Protein AF-A0A9D3RUA0-F1 (afdb_monomer)

Nearest PDB structures (foldseek):
  3hs0-assembly2_A  TM=8.779E-01  e=8.041E-03  Naja kaouthia
  3frp-assembly1_A  TM=8.900E-01  e=1.033E-02  Naja kaouthia
  2qki-assembly1_A  TM=8.412E-01  e=8.561E-03  Homo sapiens
  3hrz-assembly1_A  TM=8.466E-01  e=1.603E-02  Naja kaouthia
  2qki-assembly2_D  TM=8.085E-01  e=1.033E-02  Homo sapiens

Radius of gyration: 26.07 Å; Cα contacts (8 Å, |Δi|>4): 89; chains: 1; bounding box: 63×22×72 Å

Mean predicted aligned error: 8.36 Å

Sequence (107 aa):
MEEDGTVKRGELSFSLHQTEDLAPYAQVVVYTVLPNGEVVADSFNFPIQLCFKNKVSLQFSSSQELPGEKAFLQVQAKPGSLCSLRAIDQSVLLMRPDKELNAQKVS

Structure (mmCIF, N/CA/C/O backbone):
data_AF-A0A9D3RUA0-F1
#
_entry.id   AF-A0A9D3RUA0-F1
#
loop_
_atom_site.group_PDB
_atom_site.id
_atom_site.type_symbol
_atom_site.label_atom_id
_atom_site.label_alt_id
_atom_site.label_comp_id
_atom_site.label_asym_id
_atom_site.label_entity_id
_atom_site.label_seq_id
_atom_site.pdbx_PDB_ins_code
_atom_site.Cartn_x
_atom_site.Cartn_y
_atom_site.Cartn_z
_atom_site.occupancy
_atom_site.B_iso_or_equiv
_atom_site.auth_seq_id
_atom_site.auth_comp_id
_atom_site.auth_asym_id
_atom_site.auth_atom_id
_atom_site.pdbx_PDB_model_num
ATOM 1 N N . MET A 1 1 ? 41.558 0.235 -41.591 1.00 39.06 1 MET A N 1
ATOM 2 C CA . MET A 1 1 ? 40.810 1.494 -41.735 1.00 39.06 1 MET A CA 1
ATOM 3 C C . MET A 1 1 ? 39.561 1.282 -40.905 1.00 39.06 1 MET A C 1
ATOM 5 O O . MET A 1 1 ? 38.684 0.557 -41.350 1.00 39.06 1 MET A O 1
ATOM 9 N N . GLU A 1 2 ? 39.594 1.695 -39.637 1.00 48.00 2 GLU A N 1
ATOM 10 C CA . GLU A 1 2 ? 38.420 1.634 -38.759 1.00 48.00 2 GLU A CA 1
ATOM 11 C C . GLU A 1 2 ? 37.337 2.512 -39.385 1.00 48.00 2 GLU A C 1
ATOM 13 O O . GLU A 1 2 ? 37.581 3.690 -39.651 1.00 48.00 2 GLU A O 1
ATOM 18 N N . GLU A 1 3 ? 36.175 1.932 -39.689 1.00 52.12 3 GLU A N 1
ATOM 19 C CA . GLU A 1 3 ? 34.973 2.734 -39.884 1.00 52.12 3 GLU A CA 1
ATOM 20 C C . GLU A 1 3 ? 34.711 3.442 -38.556 1.00 52.12 3 GLU A C 1
ATOM 22 O O . GLU A 1 3 ? 34.386 2.800 -37.558 1.00 52.12 3 GLU A O 1
ATOM 27 N N . ASP A 1 4 ? 34.902 4.760 -38.543 1.00 53.16 4 ASP A N 1
ATOM 28 C CA . ASP A 1 4 ? 34.468 5.633 -37.459 1.00 53.16 4 ASP A CA 1
ATOM 29 C C . ASP A 1 4 ? 32.937 5.556 -37.389 1.00 53.16 4 ASP A C 1
ATOM 31 O O . ASP A 1 4 ? 32.203 6.255 -38.095 1.00 53.16 4 ASP A O 1
ATOM 35 N N . GLY A 1 5 ? 32.455 4.570 -36.630 1.00 62.62 5 GLY A N 1
ATOM 36 C CA . GLY A 1 5 ? 31.048 4.239 -36.504 1.00 62.62 5 GLY A CA 1
ATOM 37 C C . GLY A 1 5 ? 30.308 5.431 -35.924 1.00 62.62 5 GLY A C 1
ATOM 38 O O . GLY A 1 5 ? 30.397 5.717 -34.732 1.00 62.62 5 GLY A O 1
ATOM 39 N N . THR A 1 6 ? 29.570 6.141 -36.774 1.00 73.19 6 THR A N 1
ATOM 40 C CA . THR A 1 6 ? 28.811 7.323 -36.374 1.00 73.19 6 THR A CA 1
ATOM 41 C C . THR A 1 6 ? 27.808 6.929 -35.288 1.00 73.19 6 THR A C 1
ATOM 43 O O . THR A 1 6 ? 26.801 6.275 -35.567 1.00 73.19 6 THR A O 1
ATOM 46 N N . VAL A 1 7 ? 28.086 7.298 -34.034 1.00 79.06 7 VAL A N 1
ATOM 47 C CA . VAL A 1 7 ? 27.222 6.982 -32.889 1.00 79.06 7 VAL A CA 1
ATOM 48 C C . VAL A 1 7 ? 25.835 7.572 -33.132 1.00 79.06 7 VAL A C 1
ATOM 50 O O . VAL A 1 7 ? 25.661 8.795 -33.148 1.00 79.06 7 VAL A O 1
ATOM 53 N N . LYS A 1 8 ? 24.831 6.706 -33.306 1.00 76.50 8 LYS A N 1
ATOM 54 C CA . LYS A 1 8 ? 23.436 7.132 -33.440 1.00 76.50 8 LYS A CA 1
ATOM 55 C C . LYS A 1 8 ? 22.897 7.517 -32.070 1.00 76.50 8 LYS A C 1
ATOM 57 O O . LYS A 1 8 ? 22.765 6.675 -31.188 1.00 76.50 8 LYS A O 1
ATOM 62 N N . ARG A 1 9 ? 22.594 8.802 -31.902 1.00 87.88 9 ARG A N 1
ATOM 63 C CA . ARG A 1 9 ? 21.944 9.343 -30.706 1.00 87.88 9 ARG A CA 1
ATOM 64 C C . ARG A 1 9 ? 20.469 9.579 -30.990 1.00 87.88 9 ARG A C 1
ATOM 66 O O . ARG A 1 9 ? 20.115 10.069 -32.059 1.00 87.88 9 ARG A O 1
ATOM 73 N N . GLY A 1 10 ? 19.634 9.245 -30.021 1.00 87.75 10 GLY A N 1
ATOM 74 C CA . GLY A 1 10 ? 18.198 9.475 -30.050 1.00 87.75 10 GLY A CA 1
ATOM 75 C C . GLY A 1 10 ? 17.654 9.503 -28.630 1.00 87.75 10 GLY A C 1
ATOM 76 O O . GLY A 1 10 ? 18.297 9.004 -27.708 1.00 87.75 10 GLY A O 1
ATOM 77 N N . GLU A 1 11 ? 16.482 10.099 -28.468 1.00 91.88 11 GLU A N 1
ATOM 78 C CA . GLU A 1 11 ? 15.755 10.155 -27.205 1.00 91.88 11 GLU A CA 1
ATOM 79 C C . GLU A 1 11 ? 14.403 9.468 -27.398 1.00 91.88 11 GLU A C 1
ATOM 81 O O . GLU A 1 11 ? 13.732 9.674 -28.413 1.00 91.88 11 GLU A O 1
ATOM 86 N N . LEU A 1 12 ? 14.021 8.630 -26.436 1.00 87.12 12 LEU A N 1
ATOM 87 C CA . LEU A 1 12 ? 12.728 7.962 -26.402 1.00 87.12 12 LEU A CA 1
ATOM 88 C C . LEU A 1 12 ? 12.051 8.289 -25.076 1.00 87.12 12 LEU A C 1
ATOM 90 O O . LEU A 1 12 ? 12.583 7.976 -24.013 1.00 87.12 12 LEU A O 1
ATOM 94 N N . SER A 1 13 ? 10.849 8.849 -25.163 1.00 92.25 13 SER A N 1
ATOM 95 C CA . SER A 1 13 ? 10.024 9.188 -24.006 1.00 92.25 13 SER A CA 1
ATOM 96 C C . SER A 1 13 ? 8.709 8.425 -24.069 1.00 92.25 13 SER A C 1
ATOM 98 O O . SER A 1 13 ? 8.041 8.402 -25.102 1.00 92.25 13 SER A O 1
ATOM 100 N N . PHE A 1 14 ? 8.324 7.812 -22.955 1.00 88.31 14 PHE A N 1
ATOM 101 C CA . PHE A 1 14 ? 7.045 7.128 -22.787 1.00 88.31 14 PHE A CA 1
ATOM 102 C C . PHE A 1 14 ? 6.474 7.433 -21.402 1.00 88.31 14 PHE A C 1
ATOM 104 O O . PHE A 1 14 ? 7.202 7.758 -20.465 1.00 88.31 14 PHE A O 1
ATOM 111 N N . SER A 1 15 ? 5.152 7.348 -21.272 1.00 90.50 15 SER A N 1
ATOM 112 C CA . SER A 1 15 ? 4.450 7.569 -20.008 1.00 90.50 15 SER A CA 1
ATOM 113 C C . SER A 1 15 ? 3.893 6.257 -19.477 1.00 90.50 15 SER A C 1
ATOM 115 O O . SER A 1 15 ? 3.254 5.502 -20.206 1.00 90.50 15 SER A O 1
ATOM 117 N N . LEU A 1 16 ? 4.122 6.001 -18.191 1.00 85.44 16 LEU A N 1
ATOM 118 C CA . LEU A 1 16 ? 3.492 4.900 -17.472 1.00 85.44 16 LEU A CA 1
ATOM 119 C C . LEU A 1 16 ? 2.189 5.399 -16.843 1.00 85.44 16 LEU A C 1
ATOM 121 O O . LEU A 1 16 ? 2.173 6.417 -16.151 1.00 85.44 16 LEU A O 1
ATOM 125 N N . HIS A 1 17 ? 1.099 4.672 -17.067 1.00 86.69 17 HIS A N 1
ATOM 126 C CA . HIS A 1 17 ? -0.207 4.954 -16.476 1.00 86.69 17 HIS A CA 1
ATOM 127 C C . HIS A 1 17 ? -0.606 3.830 -15.518 1.00 86.69 17 HIS A C 1
ATOM 129 O O . HIS A 1 17 ? -0.172 2.696 -15.690 1.00 86.69 17 HIS A O 1
ATOM 135 N N . GLN A 1 18 ? -1.452 4.146 -14.529 1.00 81.69 18 GLN A N 1
ATOM 136 C CA . GLN A 1 18 ? -1.973 3.176 -13.550 1.00 81.69 18 GLN A CA 1
ATOM 137 C C . GLN A 1 18 ? -0.864 2.407 -12.808 1.00 81.69 18 GLN A C 1
ATOM 139 O O . GLN A 1 18 ? -0.929 1.195 -12.628 1.00 81.69 18 GLN A O 1
ATOM 144 N N . THR A 1 19 ? 0.168 3.123 -12.359 1.00 85.25 19 THR A N 1
ATOM 145 C CA . THR A 1 19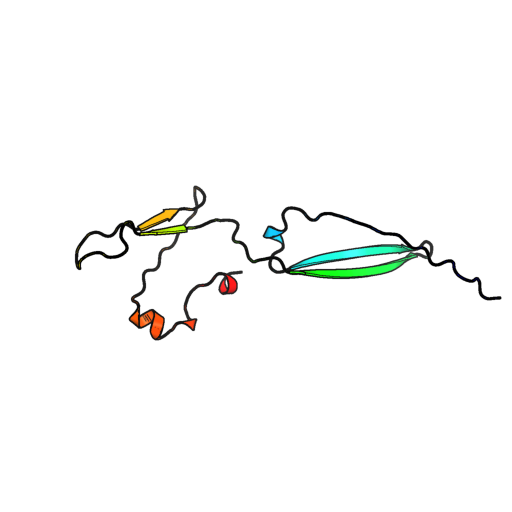 ? 1.335 2.518 -11.703 1.00 85.25 19 THR A CA 1
ATOM 146 C C . THR A 1 19 ? 1.040 1.946 -10.318 1.00 85.25 19 THR A C 1
ATOM 148 O O . THR A 1 19 ? 1.843 1.162 -9.832 1.00 85.25 19 THR A O 1
ATOM 151 N N . GLU A 1 20 ? -0.101 2.272 -9.699 1.00 82.69 20 GLU A N 1
ATOM 152 C CA . GLU A 1 20 ? -0.508 1.767 -8.374 1.00 82.69 20 GLU A CA 1
ATOM 153 C C . GLU A 1 20 ? -0.509 0.228 -8.2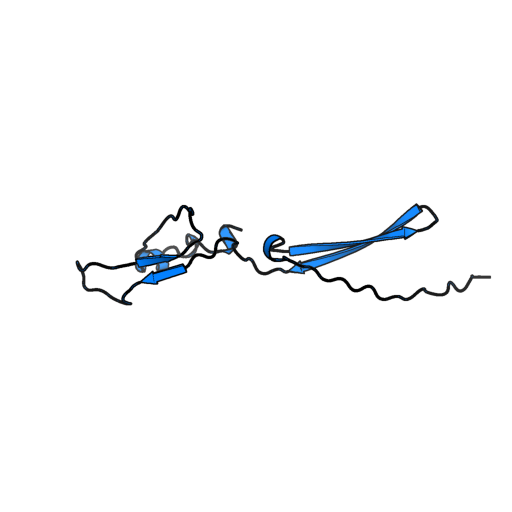98 1.00 82.69 20 GLU A C 1
ATOM 155 O O . GLU A 1 20 ? -0.165 -0.342 -7.266 1.00 82.69 20 GLU A O 1
ATOM 160 N N . ASP A 1 21 ? -0.822 -0.441 -9.412 1.00 83.94 21 ASP A N 1
ATOM 161 C CA . ASP A 1 21 ? -0.841 -1.905 -9.526 1.00 83.94 21 ASP A CA 1
ATOM 162 C C . ASP A 1 21 ? 0.559 -2.530 -9.633 1.00 83.94 21 ASP A C 1
ATOM 164 O O . ASP A 1 21 ? 0.701 -3.746 -9.526 1.00 83.94 21 ASP A O 1
ATOM 168 N N . LEU A 1 22 ? 1.585 -1.703 -9.848 1.00 87.56 22 LEU A N 1
ATOM 169 C CA . LEU A 1 22 ? 2.984 -2.099 -10.002 1.00 87.56 22 LEU A CA 1
ATOM 170 C C . LEU A 1 22 ? 3.787 -1.898 -8.710 1.00 87.56 22 LEU A C 1
ATOM 172 O O . LEU A 1 22 ? 5.007 -2.015 -8.718 1.00 87.56 22 LEU A O 1
ATOM 176 N N . ALA A 1 23 ? 3.145 -1.555 -7.592 1.00 88.62 23 ALA A N 1
ATOM 177 C CA . ALA A 1 23 ? 3.841 -1.459 -6.316 1.00 88.62 23 ALA A CA 1
ATOM 178 C C . ALA A 1 23 ? 4.412 -2.831 -5.877 1.00 88.62 23 ALA A C 1
ATOM 180 O O . ALA A 1 23 ? 3.788 -3.860 -6.135 1.00 88.62 23 ALA A O 1
ATOM 181 N N . PRO A 1 24 ? 5.580 -2.877 -5.201 1.00 88.81 24 PRO A N 1
ATOM 182 C CA . PRO A 1 24 ? 6.402 -1.735 -4.789 1.00 88.81 24 PRO A CA 1
ATOM 183 C C . PRO A 1 24 ? 7.356 -1.208 -5.877 1.00 88.81 24 PRO A C 1
ATOM 185 O O . PRO A 1 24 ? 7.941 -0.143 -5.689 1.00 88.81 24 PRO A O 1
ATOM 188 N N . TYR A 1 25 ? 7.523 -1.910 -7.003 1.00 91.00 25 TYR A N 1
ATOM 189 C CA . TYR A 1 25 ? 8.421 -1.498 -8.085 1.00 91.00 25 TYR A CA 1
ATOM 190 C C . TYR A 1 25 ? 7.814 -1.740 -9.467 1.00 91.00 25 TYR A C 1
ATOM 192 O O . TYR A 1 25 ? 7.516 -2.875 -9.835 1.00 91.00 25 TYR A O 1
ATOM 200 N N . ALA A 1 26 ? 7.759 -0.691 -10.284 1.00 92.06 26 ALA A N 1
ATOM 201 C CA . ALA A 1 26 ? 7.527 -0.828 -11.713 1.00 92.06 26 ALA A CA 1
ATOM 202 C C . ALA A 1 26 ? 8.865 -1.117 -12.406 1.00 92.06 26 ALA A C 1
ATOM 204 O O . ALA A 1 26 ? 9.693 -0.220 -12.575 1.00 92.06 26 ALA A O 1
ATOM 205 N N . GLN A 1 27 ? 9.086 -2.373 -12.792 1.00 93.12 27 GLN A N 1
ATOM 206 C CA . GLN A 1 27 ? 10.234 -2.747 -13.612 1.00 93.12 27 GLN A CA 1
ATOM 207 C C . GLN A 1 27 ? 9.953 -2.416 -15.078 1.00 93.12 27 GLN A C 1
ATOM 209 O O . GLN A 1 27 ? 8.998 -2.917 -15.671 1.00 93.12 27 GLN A O 1
ATOM 214 N N . VAL A 1 28 ? 10.810 -1.589 -15.667 1.00 93.12 28 VAL A N 1
ATOM 215 C CA . VAL A 1 28 ? 10.767 -1.242 -17.085 1.00 93.12 28 VAL A CA 1
ATOM 216 C C . VAL A 1 28 ? 11.977 -1.848 -17.770 1.00 93.12 28 VAL A C 1
ATOM 218 O O . VAL A 1 28 ? 13.100 -1.677 -17.305 1.00 93.12 28 VAL A O 1
ATOM 221 N N . VAL A 1 29 ? 11.744 -2.534 -18.886 1.00 94.56 29 VAL A N 1
ATOM 222 C CA . VAL A 1 29 ? 12.791 -3.110 -19.734 1.00 94.56 29 VAL A CA 1
ATOM 223 C C . VAL A 1 29 ? 12.663 -2.503 -21.122 1.00 94.56 29 VAL A C 1
ATOM 225 O O . VAL A 1 29 ? 11.581 -2.519 -21.711 1.00 94.56 29 VAL A O 1
ATOM 228 N N . VAL A 1 30 ? 13.764 -1.976 -21.645 1.00 93.75 30 VAL A N 1
ATOM 229 C CA . VAL A 1 30 ? 13.853 -1.453 -23.010 1.00 93.75 30 VAL A CA 1
ATOM 230 C C . VAL A 1 30 ? 14.843 -2.319 -23.767 1.00 93.75 30 VAL A C 1
ATOM 232 O O . VAL A 1 30 ? 15.941 -2.566 -23.279 1.00 93.75 30 VAL A O 1
ATOM 235 N N . TYR A 1 31 ? 14.464 -2.789 -24.952 1.00 94.56 31 TYR A N 1
ATOM 236 C CA . TYR A 1 31 ? 15.336 -3.606 -25.787 1.00 94.56 31 TYR A CA 1
ATOM 237 C C . TYR A 1 31 ? 15.199 -3.242 -27.264 1.00 94.56 31 TYR A C 1
ATOM 239 O O . TYR A 1 31 ? 14.184 -2.694 -27.697 1.00 94.56 31 TYR A O 1
ATOM 247 N N . THR A 1 32 ? 16.226 -3.569 -28.040 1.00 92.44 32 THR A N 1
ATOM 248 C CA . THR A 1 32 ? 16.222 -3.466 -29.499 1.00 92.44 32 THR A CA 1
ATOM 249 C C . THR A 1 32 ? 16.862 -4.701 -30.118 1.00 92.44 32 THR A C 1
ATOM 251 O O . THR A 1 32 ? 17.740 -5.318 -29.514 1.00 92.44 32 THR A O 1
ATOM 254 N N . VAL A 1 33 ? 16.420 -5.054 -31.324 1.00 95.56 33 VAL 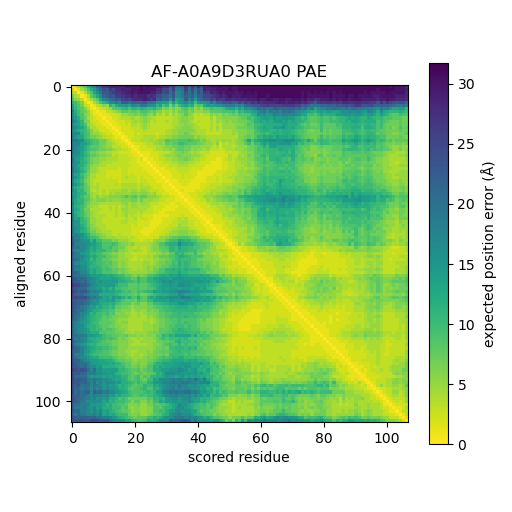A N 1
ATOM 255 C CA . VAL A 1 33 ? 16.979 -6.155 -32.115 1.00 95.56 33 VAL A CA 1
ATOM 256 C C . VAL A 1 33 ? 17.757 -5.554 -33.278 1.00 95.56 33 VAL A C 1
ATOM 258 O O . VAL A 1 33 ? 17.200 -4.838 -34.112 1.00 95.56 33 VAL A O 1
ATOM 261 N N . LEU A 1 34 ? 19.056 -5.823 -33.318 1.00 92.81 34 LEU A N 1
ATOM 262 C CA . LEU A 1 34 ? 19.954 -5.355 -34.362 1.00 92.81 34 LEU A CA 1
ATOM 263 C C . LEU A 1 34 ? 19.784 -6.191 -35.648 1.00 92.81 34 LEU A C 1
ATOM 265 O O . LEU A 1 34 ? 19.335 -7.338 -35.588 1.00 92.81 34 LEU A O 1
ATOM 269 N N . PRO A 1 35 ? 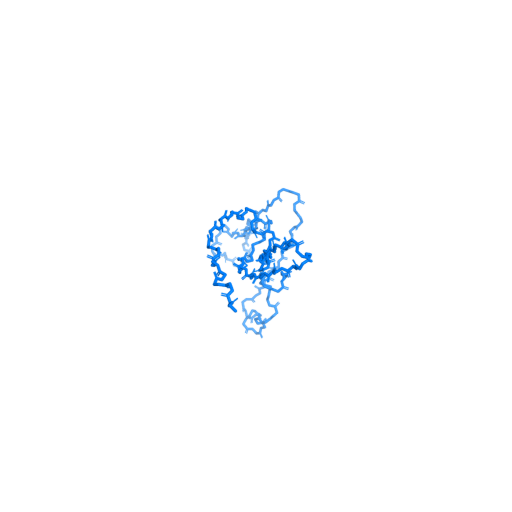20.167 -5.671 -36.831 1.00 94.06 35 PRO A N 1
ATOM 270 C CA . PRO A 1 35 ? 20.027 -6.397 -38.101 1.00 94.06 35 PRO A CA 1
ATOM 271 C C . PRO A 1 35 ? 20.784 -7.733 -38.167 1.00 94.06 35 PRO A C 1
ATOM 273 O O . PRO A 1 35 ? 20.429 -8.601 -38.958 1.00 94.06 35 PRO A O 1
ATOM 276 N N . ASN A 1 36 ? 21.822 -7.903 -37.342 1.00 94.69 36 ASN A N 1
ATOM 277 C CA . ASN A 1 36 ? 22.578 -9.151 -37.190 1.00 94.69 36 ASN A CA 1
ATOM 278 C C . ASN A 1 36 ? 21.880 -10.177 -36.267 1.00 94.69 36 ASN A C 1
ATOM 280 O O . ASN A 1 36 ? 22.414 -11.264 -36.066 1.00 94.69 36 ASN A O 1
ATOM 284 N N . GLY A 1 37 ? 20.716 -9.842 -35.702 1.00 94.19 37 GLY A N 1
ATOM 285 C CA . GLY A 1 37 ? 19.962 -10.680 -34.767 1.00 94.19 37 GLY A CA 1
ATOM 286 C C . GLY A 1 37 ? 20.372 -10.533 -33.299 1.00 94.19 37 GLY A C 1
ATOM 287 O O . GLY A 1 37 ? 19.790 -11.196 -32.444 1.00 94.19 37 GLY A O 1
ATOM 288 N N . GLU A 1 38 ? 21.346 -9.678 -32.984 1.00 96.06 38 GLU A N 1
ATOM 289 C CA . GLU A 1 38 ? 21.754 -9.391 -31.609 1.00 96.06 38 GLU A CA 1
ATOM 290 C C . GLU A 1 38 ? 20.700 -8.548 -30.880 1.00 96.06 38 GLU A C 1
ATOM 292 O O . GLU A 1 38 ? 20.052 -7.683 -31.473 1.00 96.06 38 GLU A O 1
ATOM 297 N N . VAL A 1 39 ? 20.534 -8.790 -29.579 1.00 96.12 39 VAL A N 1
ATOM 298 C CA . VAL A 1 39 ? 19.596 -8.052 -28.731 1.00 96.12 39 VAL A CA 1
ATOM 299 C C . VAL A 1 39 ? 20.378 -7.242 -27.712 1.00 96.12 39 VAL A C 1
ATOM 301 O O . VAL A 1 39 ? 21.147 -7.798 -26.932 1.00 96.12 39 VAL A O 1
ATOM 304 N N . VAL A 1 40 ? 20.132 -5.936 -27.687 1.00 93.94 40 VAL A N 1
ATOM 305 C CA . VAL A 1 40 ? 20.661 -5.033 -26.660 1.00 93.94 40 VAL A CA 1
ATOM 306 C C . VAL A 1 40 ? 19.496 -4.593 -25.792 1.00 93.94 40 VAL A C 1
ATOM 308 O O . VAL A 1 40 ? 18.474 -4.149 -26.318 1.00 93.94 40 VAL A O 1
ATOM 311 N N . ALA A 1 41 ? 19.635 -4.734 -24.477 1.00 95.44 41 ALA A N 1
ATOM 312 C CA . ALA A 1 41 ? 18.592 -4.404 -23.519 1.00 95.44 41 ALA A CA 1
ATOM 313 C C . ALA A 1 41 ? 19.160 -3.700 -22.287 1.00 95.44 41 ALA A C 1
ATOM 315 O O . ALA A 1 41 ? 20.297 -3.948 -21.890 1.00 95.44 41 ALA A O 1
ATOM 316 N N . ASP A 1 42 ? 18.329 -2.867 -21.676 1.00 95.25 42 ASP A N 1
ATOM 317 C CA . ASP A 1 42 ? 18.570 -2.261 -20.374 1.00 95.25 42 ASP A CA 1
ATOM 318 C C . ASP A 1 42 ? 17.277 -2.281 -19.548 1.00 95.25 42 ASP A C 1
ATOM 320 O O . ASP A 1 42 ? 16.173 -2.446 -20.082 1.00 95.25 42 ASP A O 1
ATOM 324 N N . SER A 1 43 ? 17.404 -2.146 -18.232 1.00 94.81 43 SER A N 1
ATOM 325 C CA . SER A 1 43 ? 16.267 -2.184 -17.321 1.00 94.81 43 SER A CA 1
ATOM 326 C C . SER A 1 43 ? 16.408 -1.194 -16.179 1.00 94.81 43 SER A C 1
ATOM 328 O O . SER A 1 43 ? 17.504 -0.931 -15.689 1.00 94.81 43 SER A O 1
ATOM 330 N N . PHE A 1 44 ? 15.273 -0.692 -15.706 1.00 93.75 44 PHE A N 1
ATOM 331 C CA . PHE A 1 44 ? 15.224 0.188 -14.553 1.00 93.75 44 PHE A CA 1
ATOM 332 C C . PHE A 1 44 ? 14.019 -0.133 -13.670 1.00 93.75 44 PHE A C 1
ATOM 334 O O . PHE A 1 44 ? 12.911 -0.351 -14.161 1.00 93.75 44 PHE A O 1
ATOM 341 N N . ASN A 1 45 ? 14.235 -0.132 -12.354 1.00 93.94 45 ASN A N 1
ATOM 342 C CA . ASN A 1 45 ? 13.179 -0.325 -11.366 1.00 93.94 45 ASN A CA 1
ATOM 343 C C . ASN A 1 45 ? 12.745 1.034 -10.812 1.00 93.94 45 ASN A C 1
ATOM 345 O O . ASN A 1 45 ? 13.504 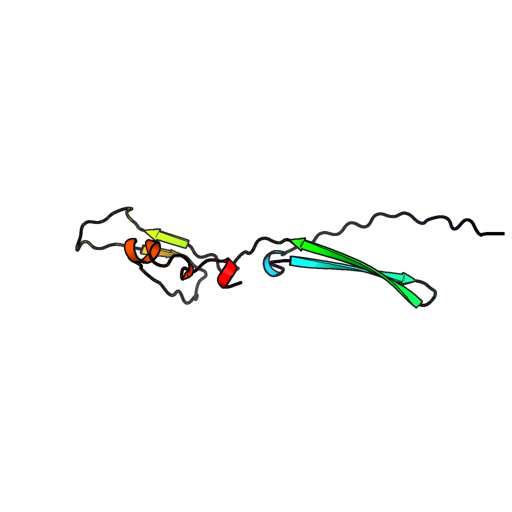1.692 -10.101 1.00 93.94 45 ASN A O 1
ATOM 349 N N . PHE A 1 46 ? 11.508 1.434 -11.092 1.00 91.50 46 PHE A N 1
ATOM 350 C CA . PHE A 1 46 ? 10.917 2.642 -10.528 1.00 91.50 46 PHE A CA 1
ATOM 351 C C . PHE A 1 46 ? 10.197 2.302 -9.219 1.00 91.50 46 PHE A C 1
ATOM 353 O O . PHE A 1 46 ? 9.255 1.509 -9.249 1.00 91.50 46 PHE A O 1
ATOM 360 N N . PRO A 1 47 ? 10.600 2.871 -8.069 1.00 91.06 47 PRO A N 1
ATOM 361 C CA . PRO A 1 47 ? 9.888 2.656 -6.818 1.00 91.06 47 PRO A CA 1
ATOM 362 C C . PRO A 1 47 ? 8.499 3.294 -6.897 1.00 91.06 47 PRO A C 1
ATOM 364 O O . PRO A 1 47 ? 8.364 4.479 -7.202 1.00 91.06 47 PRO A O 1
ATOM 367 N N . ILE A 1 48 ? 7.471 2.506 -6.603 1.00 89.31 48 ILE A N 1
ATOM 368 C CA . ILE A 1 48 ? 6.084 2.952 -6.538 1.00 89.31 48 ILE A CA 1
ATOM 369 C C . ILE A 1 48 ? 5.610 2.854 -5.092 1.00 89.31 48 ILE A C 1
ATOM 371 O O . ILE A 1 48 ? 5.860 1.870 -4.395 1.00 89.31 48 ILE A O 1
ATOM 375 N N . GLN A 1 49 ? 4.902 3.883 -4.633 1.00 85.19 49 GLN A N 1
ATOM 376 C CA . GLN A 1 49 ? 4.308 3.877 -3.305 1.00 85.19 49 GLN A CA 1
ATOM 377 C C . G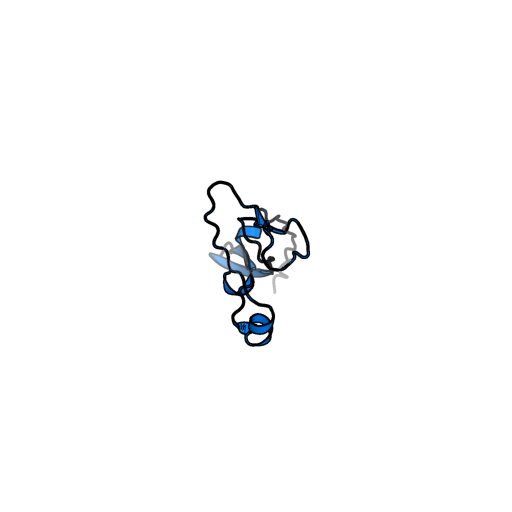LN A 1 49 ? 3.291 2.734 -3.169 1.00 85.19 49 GLN A C 1
ATOM 379 O O . GLN A 1 49 ? 2.424 2.546 -4.020 1.00 85.19 49 GLN A O 1
ATOM 384 N N . LEU A 1 50 ? 3.381 1.998 -2.063 1.00 83.12 50 LEU A N 1
ATOM 385 C CA . LEU A 1 50 ? 2.416 0.962 -1.708 1.00 83.12 50 LEU A CA 1
ATOM 386 C C . LEU A 1 50 ? 1.048 1.596 -1.435 1.00 83.12 50 LEU A C 1
ATOM 388 O O . LEU A 1 50 ? 0.860 2.290 -0.433 1.00 83.12 50 LEU A O 1
ATOM 392 N N . CYS A 1 51 ? 0.099 1.341 -2.332 1.00 81.94 51 CYS A N 1
ATOM 393 C CA . CYS A 1 51 ? -1.256 1.875 -2.280 1.00 81.94 51 CYS A CA 1
ATOM 394 C C . CYS A 1 51 ? -2.266 0.724 -2.346 1.00 81.94 51 CYS A C 1
ATOM 396 O O . CYS A 1 51 ? -2.314 -0.023 -3.321 1.00 81.94 51 CYS A O 1
ATOM 398 N N . PHE A 1 52 ? -3.113 0.580 -1.324 1.00 85.56 52 PHE A N 1
ATOM 399 C CA . PHE A 1 52 ? -4.204 -0.393 -1.380 1.00 85.56 52 PHE A CA 1
ATOM 400 C C . PHE A 1 52 ? -5.313 0.106 -2.307 1.00 85.56 52 PHE A C 1
ATOM 402 O O . PHE A 1 52 ? -5.865 1.188 -2.097 1.00 85.56 52 PHE A O 1
ATOM 409 N N . LYS A 1 53 ? -5.710 -0.720 -3.287 1.00 85.88 53 LYS A N 1
ATOM 410 C CA . LYS A 1 53 ? -6.823 -0.393 -4.198 1.00 85.88 53 LYS A CA 1
ATOM 411 C C . LYS A 1 53 ? -8.134 -0.130 -3.451 1.00 85.88 53 LYS A C 1
ATOM 413 O O . LYS A 1 53 ? -8.939 0.701 -3.868 1.00 85.88 53 LYS A O 1
ATOM 418 N N . ASN A 1 54 ? -8.372 -0.859 -2.357 1.00 89.75 54 ASN A N 1
ATOM 419 C CA . ASN A 1 54 ? -9.504 -0.594 -1.477 1.00 89.75 54 ASN A CA 1
ATOM 420 C C . ASN A 1 54 ? -9.118 0.490 -0.470 1.00 89.75 54 ASN A C 1
ATOM 422 O O . ASN A 1 54 ? -8.381 0.229 0.480 1.00 89.75 54 ASN A O 1
ATOM 426 N N . LYS A 1 55 ? -9.621 1.705 -0.686 1.00 91.06 55 LYS A N 1
ATOM 427 C CA . LYS A 1 55 ? -9.422 2.818 0.241 1.00 91.06 55 LYS A CA 1
ATOM 428 C C . LYS A 1 55 ? -10.330 2.615 1.446 1.00 91.06 55 LYS A C 1
ATOM 430 O O . LYS A 1 55 ? -11.551 2.630 1.301 1.00 91.06 55 LYS A O 1
ATOM 435 N N . VAL A 1 56 ? -9.720 2.416 2.611 1.00 92.88 56 VAL A N 1
ATOM 436 C CA . VAL A 1 56 ? -10.424 2.213 3.879 1.00 92.88 56 VAL A CA 1
ATOM 437 C C . VAL A 1 56 ? -10.101 3.363 4.826 1.00 92.88 56 VAL A C 1
ATOM 439 O O . VAL A 1 56 ? -8.941 3.752 4.947 1.00 92.88 56 VAL A O 1
ATOM 442 N N . SER A 1 57 ? -11.113 3.900 5.506 1.00 94.75 57 SER A N 1
ATOM 443 C CA . SER A 1 57 ? -10.938 4.889 6.572 1.00 94.75 57 SER A CA 1
ATOM 444 C C . SER A 1 57 ? -11.773 4.534 7.800 1.00 94.75 57 SER A C 1
ATOM 446 O O . SER A 1 57 ? -12.826 3.897 7.701 1.00 94.75 57 SER A O 1
ATOM 448 N N . LEU A 1 58 ? -11.257 4.911 8.970 1.00 94.81 58 LEU A N 1
ATOM 449 C CA . LEU A 1 58 ? -11.888 4.701 10.267 1.00 94.81 58 LEU A CA 1
ATOM 450 C C . LEU A 1 58 ? -11.936 6.032 11.013 1.00 94.81 58 LEU A C 1
ATOM 452 O O . LEU A 1 58 ? -10.931 6.740 11.070 1.00 94.81 58 LEU A O 1
ATOM 456 N N . GLN A 1 59 ? -13.083 6.355 11.603 1.00 96.25 59 GLN A N 1
ATOM 457 C CA . GLN A 1 59 ? -13.253 7.581 12.376 1.00 96.25 59 GLN A CA 1
ATOM 458 C C . GLN A 1 59 ? -14.226 7.370 13.532 1.00 96.25 59 GLN A C 1
ATOM 460 O O . GLN A 1 59 ? -15.347 6.909 13.328 1.00 96.25 59 GLN A O 1
ATOM 465 N N . PHE A 1 60 ? -13.812 7.727 14.745 1.00 95.31 60 PHE A N 1
ATOM 466 C CA . PHE A 1 60 ? -14.730 7.807 15.879 1.00 95.31 60 PHE A CA 1
ATOM 467 C C . PHE A 1 60 ? -15.528 9.112 15.835 1.00 95.31 60 PHE A C 1
ATOM 469 O O . PHE A 1 60 ? -15.008 10.146 15.414 1.00 95.31 60 PHE A O 1
ATOM 476 N N . SER A 1 61 ? -16.782 9.067 16.286 1.00 93.38 61 SER A N 1
ATOM 477 C CA . SER A 1 61 ? -17.645 10.254 16.391 1.00 93.38 61 SER A CA 1
ATOM 478 C C . SER A 1 61 ? -17.134 11.277 17.407 1.00 93.38 61 SER A C 1
ATOM 480 O O . SER A 1 61 ? -17.289 12.477 17.202 1.00 93.38 61 SER A O 1
ATOM 482 N N . SER A 1 62 ? -16.523 10.794 18.489 1.00 93.06 62 SER A N 1
ATOM 483 C CA . SER A 1 62 ? -15.874 11.583 19.535 1.00 93.06 62 SER A CA 1
ATOM 484 C C . SER A 1 62 ? -14.464 11.049 19.769 1.00 93.06 62 SER A C 1
ATOM 486 O O . SER A 1 62 ? -14.208 9.856 19.604 1.00 93.06 62 SER A O 1
ATOM 488 N N . SER A 1 63 ? -13.538 11.920 20.170 1.00 91.06 63 SER A N 1
ATOM 489 C CA . SER A 1 63 ? -12.179 11.517 20.548 1.00 91.06 63 SER A CA 1
ATOM 490 C C . SER A 1 63 ? -12.125 10.779 21.887 1.00 91.06 63 SER A C 1
ATOM 492 O O . SER A 1 63 ? -11.168 10.050 22.139 1.00 91.06 63 SER A O 1
ATOM 494 N N . GLN A 1 64 ? -13.128 10.971 22.745 1.00 91.31 64 GLN A N 1
ATOM 495 C CA . GLN A 1 64 ? -13.211 10.351 24.060 1.00 91.31 64 GLN A CA 1
ATOM 496 C C . GLN A 1 64 ? -14.670 10.145 24.462 1.00 91.31 64 GLN A C 1
ATOM 498 O O . GLN A 1 64 ? -15.527 10.977 24.169 1.00 91.31 64 GLN A O 1
ATOM 503 N N . GLU A 1 65 ? -14.921 9.051 25.172 1.00 93.50 65 GLU A N 1
ATOM 504 C CA . GLU A 1 65 ? -16.212 8.725 25.770 1.00 93.50 65 GLU A CA 1
ATOM 505 C C . GLU A 1 65 ? -16.022 8.379 27.248 1.00 93.50 65 GLU A C 1
ATOM 507 O O . GLU A 1 65 ? -14.918 8.026 27.686 1.00 93.50 65 GLU A O 1
ATOM 512 N N . LEU A 1 66 ? -17.096 8.482 28.030 1.00 95.56 66 LEU A N 1
ATOM 513 C CA . LEU A 1 66 ? -17.078 8.040 29.422 1.00 95.56 66 LEU A CA 1
ATOM 514 C C . LEU A 1 66 ? -17.157 6.506 29.508 1.00 95.56 66 LEU A C 1
ATOM 516 O O . LEU A 1 66 ? -17.720 5.854 28.624 1.00 95.56 66 LEU A O 1
ATOM 520 N N . PRO A 1 67 ? -16.626 5.894 30.580 1.00 94.50 67 PRO A N 1
ATOM 521 C CA . PRO A 1 67 ? -16.759 4.458 30.785 1.00 94.50 67 PRO A CA 1
ATOM 522 C C . PRO A 1 67 ? -18.229 4.020 30.800 1.00 94.50 67 PRO A C 1
ATOM 524 O O . PRO A 1 67 ? -19.032 4.546 31.566 1.00 94.50 67 PRO A O 1
ATOM 527 N N . GLY A 1 68 ? -18.567 3.031 29.972 1.00 93.19 68 GLY A N 1
ATOM 528 C CA . GLY A 1 68 ? -19.929 2.500 29.856 1.00 93.19 68 GLY A CA 1
ATOM 529 C C . GLY A 1 68 ? -20.840 3.255 28.882 1.00 93.19 68 GLY A C 1
ATOM 530 O O . GLY A 1 68 ? -21.920 2.749 28.580 1.00 93.19 68 GLY A O 1
ATOM 531 N N . GLU A 1 69 ? -20.408 4.400 28.347 1.00 94.62 69 GLU A N 1
ATOM 532 C CA . GLU A 1 69 ? -21.137 5.106 27.290 1.00 94.62 69 GLU A CA 1
ATOM 533 C C . GLU A 1 69 ? -21.005 4.410 25.930 1.00 94.62 69 GLU A C 1
ATOM 535 O O . GLU A 1 69 ? -20.096 3.612 25.673 1.00 94.62 69 GLU A O 1
ATOM 540 N N . LYS A 1 70 ? -21.945 4.713 25.029 1.00 94.44 70 LYS A N 1
ATOM 541 C CA . LYS A 1 70 ? -21.922 4.190 23.659 1.00 94.44 70 LYS A CA 1
ATOM 542 C C . LYS A 1 70 ? -20.894 4.947 22.824 1.00 94.44 70 LYS A C 1
ATOM 544 O O . LYS A 1 70 ? -21.029 6.146 22.629 1.00 94.44 70 LYS A O 1
ATOM 549 N N . ALA A 1 71 ? -19.948 4.221 22.236 1.00 93.44 71 ALA A N 1
ATOM 550 C CA . ALA A 1 71 ? -19.028 4.761 21.240 1.00 93.44 71 ALA A CA 1
ATOM 551 C C . ALA A 1 71 ? -19.484 4.402 19.818 1.00 93.44 71 ALA A C 1
ATOM 553 O O . ALA A 1 71 ? -19.925 3.277 19.565 1.00 93.44 71 ALA A O 1
ATOM 554 N N . PHE A 1 72 ? -19.325 5.332 18.874 1.00 94.94 72 PHE A N 1
ATOM 555 C CA . PHE A 1 72 ? -19.613 5.096 17.459 1.00 94.94 72 PHE A CA 1
ATOM 556 C C . PHE A 1 72 ? -18.331 5.177 16.631 1.00 94.94 72 PHE A C 1
ATOM 558 O O . PHE A 1 72 ? -17.626 6.186 16.643 1.00 94.94 72 PHE A O 1
ATOM 565 N N . LEU A 1 73 ? -18.050 4.104 15.889 1.00 95.38 73 LEU A N 1
ATOM 566 C CA . LEU A 1 73 ? -16.942 4.010 14.944 1.00 95.38 73 LEU A CA 1
ATOM 567 C C . LEU A 1 73 ? -17.502 3.928 13.525 1.00 95.38 73 LEU A C 1
ATOM 569 O O . LEU A 1 73 ? -18.202 2.978 13.176 1.00 95.38 73 LEU A O 1
ATOM 573 N N . GLN A 1 74 ? -17.172 4.913 12.701 1.00 96.50 74 GLN A N 1
ATOM 574 C CA . GLN A 1 74 ? -17.492 4.921 11.286 1.00 96.50 74 GLN A CA 1
ATOM 575 C C . GLN A 1 74 ? -16.387 4.219 10.495 1.00 96.50 74 GLN A C 1
ATOM 577 O O . GLN A 1 74 ? -15.207 4.526 10.654 1.00 96.50 74 GLN A O 1
ATOM 582 N N . VAL A 1 75 ? -16.791 3.304 9.613 1.00 96.62 75 VAL A N 1
ATOM 583 C CA . VAL A 1 75 ? -15.906 2.586 8.690 1.00 96.62 75 VAL A CA 1
ATOM 584 C C . VAL A 1 75 ? -16.359 2.888 7.271 1.00 96.62 75 VAL A C 1
ATOM 586 O O . VAL A 1 75 ? -17.527 2.683 6.939 1.00 96.62 75 VAL A O 1
ATOM 589 N N . GLN A 1 76 ? -15.450 3.374 6.431 1.00 97.06 76 GLN A N 1
ATOM 590 C CA . GLN A 1 76 ? -15.719 3.614 5.014 1.00 97.06 76 GLN A CA 1
ATOM 591 C C . GLN A 1 76 ? -14.800 2.733 4.177 1.00 97.06 76 GLN A C 1
ATOM 593 O O . GLN A 1 76 ? -13.603 2.659 4.439 1.00 97.06 76 GLN A O 1
ATOM 598 N N . ALA A 1 77 ? -15.372 2.057 3.185 1.00 97.19 77 ALA A N 1
ATOM 599 C CA . ALA A 1 77 ? -14.670 1.180 2.256 1.00 97.19 77 ALA A CA 1
ATOM 600 C C . ALA A 1 77 ? -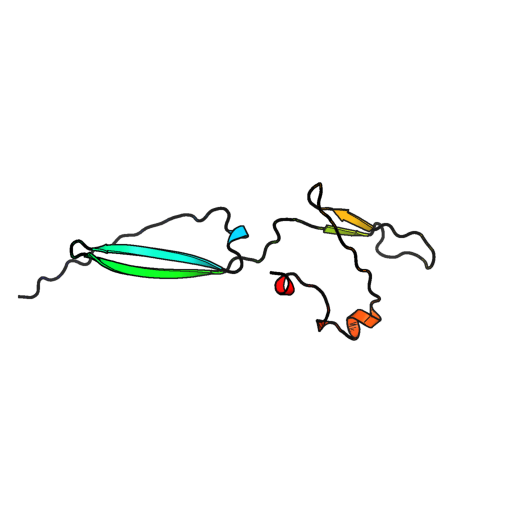15.469 1.057 0.951 1.00 97.19 77 ALA A C 1
ATOM 602 O O . ALA A 1 77 ? -16.617 1.507 0.863 1.00 97.19 77 ALA A O 1
ATOM 603 N N . LYS A 1 78 ? -14.891 0.411 -0.067 1.00 97.19 78 LYS A N 1
ATOM 604 C CA . LYS A 1 78 ? -15.612 0.102 -1.309 1.00 97.19 78 LYS A CA 1
ATOM 605 C C . LYS A 1 78 ? -16.871 -0.749 -1.023 1.00 97.19 78 LYS A C 1
ATOM 607 O O . LYS A 1 78 ? -16.785 -1.678 -0.213 1.00 97.19 78 LYS A O 1
ATOM 612 N N . PRO A 1 79 ? -18.012 -0.511 -1.705 1.00 96.88 79 PRO A N 1
ATOM 613 C CA . PRO A 1 79 ? -19.224 -1.315 -1.531 1.00 96.88 79 PRO A CA 1
ATOM 614 C C . PRO A 1 79 ? -18.978 -2.821 -1.699 1.00 96.88 79 PRO A C 1
ATOM 616 O O . PRO A 1 79 ? -18.241 -3.234 -2.594 1.00 96.88 79 PRO A O 1
ATOM 619 N N . GLY A 1 80 ? -19.596 -3.632 -0.836 1.00 95.94 80 GLY A N 1
ATOM 620 C CA . GLY A 1 80 ? -19.443 -5.094 -0.833 1.00 95.94 80 GLY A CA 1
ATOM 621 C C . GLY A 1 80 ? -18.143 -5.614 -0.206 1.00 95.94 80 GLY A C 1
ATOM 622 O O . GLY A 1 80 ? -17.925 -6.823 -0.198 1.00 95.94 80 GLY A O 1
ATOM 623 N N . SER A 1 81 ? -17.281 -4.739 0.326 1.00 96.94 81 SER A N 1
ATOM 624 C CA . SER A 1 81 ? -16.079 -5.162 1.054 1.00 96.94 81 SER A CA 1
ATOM 625 C C . SER A 1 81 ? -16.436 -5.858 2.366 1.00 96.94 81 SER A C 1
ATOM 627 O O . SER A 1 81 ? -17.304 -5.397 3.106 1.00 96.94 81 SER A O 1
ATOM 629 N N . LEU A 1 82 ? -15.700 -6.918 2.697 1.00 96.12 82 LEU A N 1
ATOM 630 C CA . LEU A 1 82 ? -15.689 -7.489 4.039 1.00 96.12 82 LEU A CA 1
ATOM 631 C C . LEU A 1 82 ? -14.633 -6.763 4.883 1.00 96.12 82 LEU A C 1
ATOM 633 O O . LEU A 1 82 ? -13.456 -6.755 4.523 1.00 96.12 82 LEU A O 1
ATOM 637 N N . CYS A 1 83 ? -15.045 -6.161 5.999 1.00 94.88 83 CYS A N 1
ATOM 638 C CA . CYS A 1 83 ? -14.158 -5.416 6.894 1.00 94.88 83 CYS A CA 1
ATOM 639 C C . CYS A 1 83 ? -14.067 -6.105 8.262 1.00 94.88 83 CYS A C 1
ATOM 641 O O . CYS A 1 83 ? -15.071 -6.238 8.959 1.00 94.88 83 CYS A O 1
ATOM 643 N N . SER A 1 84 ? -12.861 -6.512 8.663 1.00 93.88 84 SER A N 1
ATOM 644 C CA . SER A 1 84 ? -12.577 -7.005 10.016 1.00 93.88 84 SER A CA 1
ATOM 645 C C . SER A 1 84 ? -12.071 -5.865 10.898 1.00 93.88 84 SER A C 1
ATOM 647 O O . SER A 1 84 ? -11.188 -5.113 10.491 1.00 93.88 84 SER A O 1
ATOM 649 N N . LEU A 1 85 ? -12.610 -5.748 12.112 1.00 94.12 85 LEU A N 1
ATOM 650 C CA . LEU A 1 85 ? -12.223 -4.723 13.082 1.00 94.12 85 LEU A CA 1
ATOM 651 C C . LEU A 1 85 ? -11.467 -5.354 14.251 1.00 94.12 85 LEU A C 1
ATOM 653 O O . LEU A 1 85 ? -11.828 -6.428 14.729 1.00 94.12 85 LEU A O 1
ATOM 657 N N . ARG A 1 86 ? -10.432 -4.661 14.730 1.00 91.19 86 ARG A N 1
ATOM 658 C CA . ARG A 1 86 ? -9.669 -5.026 15.927 1.00 91.19 86 ARG A CA 1
ATOM 659 C C . ARG A 1 86 ? -9.555 -3.798 16.820 1.00 91.19 86 ARG A C 1
ATOM 661 O O . ARG A 1 86 ? -9.069 -2.764 16.377 1.00 91.19 86 ARG A O 1
ATOM 668 N N . ALA A 1 87 ? -9.985 -3.934 18.069 1.00 91.06 87 ALA A N 1
ATOM 669 C CA . ALA A 1 87 ? -9.773 -2.943 19.116 1.00 91.06 87 ALA A CA 1
ATOM 670 C C . ALA A 1 87 ? -8.687 -3.457 20.067 1.00 91.06 87 ALA A C 1
ATOM 672 O O . ALA A 1 87 ? -8.685 -4.637 20.425 1.00 91.06 87 ALA A O 1
ATOM 673 N N . ILE A 1 88 ? -7.750 -2.591 20.443 1.00 90.19 88 ILE A N 1
ATOM 674 C CA . ILE A 1 88 ? -6.642 -2.920 21.342 1.00 90.19 88 ILE A CA 1
ATOM 675 C C . ILE A 1 88 ? -6.560 -1.886 22.455 1.00 90.19 88 ILE A C 1
ATOM 677 O O . ILE A 1 88 ? -6.804 -0.704 22.226 1.00 90.19 88 ILE A O 1
ATOM 681 N N . ASP A 1 89 ? -6.190 -2.338 23.648 1.00 91.38 89 ASP A N 1
ATOM 682 C CA . ASP A 1 89 ? -5.833 -1.436 24.736 1.00 91.38 89 ASP A CA 1
ATOM 683 C C . ASP A 1 89 ? -4.436 -0.843 24.491 1.00 91.38 89 ASP A C 1
ATOM 685 O O . ASP A 1 89 ? -3.525 -1.532 24.012 1.00 91.38 89 ASP A O 1
ATOM 689 N N . GLN A 1 90 ? -4.251 0.431 24.835 1.00 89.62 90 GLN A N 1
ATOM 690 C CA . GLN A 1 90 ? -2.993 1.140 24.607 1.00 89.62 90 GLN A CA 1
ATOM 691 C C . GLN A 1 90 ? -1.812 0.498 25.352 1.00 89.62 90 GLN A C 1
ATOM 693 O O . GLN A 1 90 ? -0.697 0.479 24.832 1.00 89.62 90 GLN A O 1
ATOM 698 N N . SER A 1 91 ? -2.034 -0.086 26.532 1.00 92.19 91 SER A N 1
ATOM 699 C CA . SER A 1 91 ? -0.983 -0.798 27.270 1.00 92.19 91 SER A CA 1
ATOM 700 C C . SER A 1 91 ? -0.453 -2.014 26.499 1.00 92.19 91 SER A C 1
ATOM 702 O O . SER A 1 91 ? 0.749 -2.280 26.506 1.00 92.19 91 SER A O 1
ATOM 704 N N . VAL A 1 92 ? -1.319 -2.723 25.765 1.00 89.00 92 VAL A N 1
ATOM 705 C CA . VAL A 1 92 ? -0.939 -3.881 24.938 1.00 89.00 92 VAL A CA 1
ATOM 706 C C . VAL A 1 92 ? -0.127 -3.445 23.724 1.00 89.00 92 VAL A C 1
ATOM 708 O O . VAL A 1 92 ? 0.863 -4.100 23.391 1.00 89.00 92 VAL A O 1
ATOM 711 N N . LEU A 1 93 ? -0.508 -2.324 23.104 1.00 88.56 93 LEU A N 1
ATOM 712 C CA . LEU A 1 93 ? 0.244 -1.719 22.005 1.00 88.56 93 LEU A CA 1
ATOM 713 C C . LEU A 1 93 ? 1.683 -1.387 22.429 1.00 88.56 93 LEU A C 1
ATOM 715 O O . LEU A 1 93 ? 2.624 -1.708 21.708 1.00 88.56 93 LEU A O 1
ATOM 719 N N . LEU A 1 94 ? 1.855 -0.811 23.623 1.00 89.19 94 LEU A N 1
ATOM 720 C CA . LEU A 1 94 ? 3.173 -0.482 24.177 1.00 89.19 94 LEU A CA 1
ATOM 721 C C . LEU A 1 94 ? 4.019 -1.728 24.486 1.00 89.19 94 LEU A C 1
ATOM 723 O O . LEU A 1 94 ? 5.239 -1.682 24.363 1.00 89.19 94 LEU A O 1
ATOM 727 N N . MET A 1 95 ? 3.393 -2.847 24.862 1.00 89.38 95 MET A N 1
ATOM 728 C CA . MET A 1 95 ? 4.106 -4.094 25.167 1.00 89.38 95 MET A CA 1
ATOM 729 C C . MET A 1 95 ? 4.539 -4.884 23.924 1.00 89.38 95 MET A C 1
ATOM 731 O O . MET A 1 95 ? 5.506 -5.642 24.000 1.00 89.38 95 MET A O 1
ATOM 735 N N . ARG A 1 96 ? 3.796 -4.807 22.810 1.00 87.62 96 ARG A N 1
ATOM 736 C CA . ARG A 1 96 ? 4.029 -5.643 21.613 1.00 87.62 96 ARG A CA 1
ATOM 737 C C . ARG A 1 96 ? 3.809 -4.883 20.293 1.00 87.62 96 ARG A C 1
ATOM 739 O O . ARG A 1 96 ? 3.010 -5.339 19.469 1.00 87.62 96 ARG A O 1
ATOM 746 N N . PRO A 1 97 ? 4.535 -3.781 20.042 1.00 83.44 97 PRO A N 1
ATOM 747 C CA . PRO A 1 97 ? 4.349 -2.967 18.838 1.00 83.44 97 PRO A CA 1
ATOM 748 C C . PRO A 1 97 ? 4.632 -3.746 17.540 1.00 83.44 97 PRO A C 1
ATOM 750 O O . PRO A 1 97 ? 3.973 -3.537 16.523 1.00 83.44 97 PRO A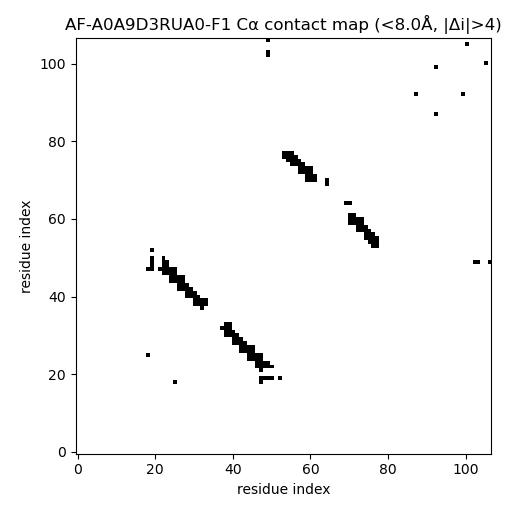 O 1
ATOM 753 N N . ASP A 1 98 ? 5.541 -4.724 17.575 1.00 81.06 98 ASP A N 1
ATOM 754 C CA . ASP A 1 98 ? 5.939 -5.506 16.395 1.00 81.06 98 ASP A CA 1
ATOM 755 C C . ASP A 1 98 ?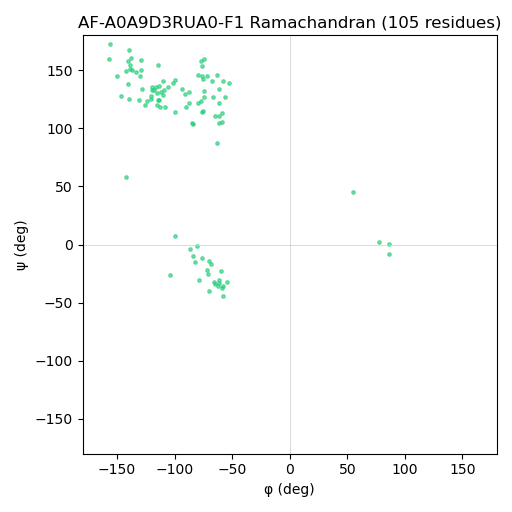 4.830 -6.420 15.864 1.00 81.06 98 ASP A C 1
ATOM 757 O O . ASP A 1 98 ? 4.893 -6.888 14.725 1.00 81.06 98 ASP A O 1
ATOM 761 N N . LYS A 1 99 ? 3.795 -6.683 16.668 1.00 83.38 99 LYS A N 1
ATOM 762 C CA . LYS A 1 99 ? 2.638 -7.483 16.247 1.00 83.38 99 LYS A CA 1
ATOM 763 C C . LYS A 1 99 ? 1.562 -6.660 15.554 1.00 83.38 99 LYS A C 1
ATOM 765 O O . LYS A 1 99 ? 0.589 -7.237 15.073 1.00 83.38 99 LYS A O 1
ATOM 770 N N . GLU A 1 100 ? 1.731 -5.344 15.475 1.00 86.00 100 GLU A N 1
ATOM 771 C CA . GLU A 1 100 ? 0.732 -4.497 14.851 1.00 86.00 100 GLU A CA 1
ATOM 772 C C . GLU A 1 100 ? 0.749 -4.565 13.332 1.00 86.00 100 GLU A C 1
ATOM 774 O O . GLU A 1 100 ? 1.792 -4.730 12.683 1.00 86.00 100 GLU A O 1
ATOM 779 N N . LEU A 1 101 ? -0.460 -4.458 12.785 1.00 83.75 101 LEU A N 1
ATOM 780 C CA . LEU A 1 101 ? -0.710 -4.454 11.357 1.00 83.75 101 LEU A CA 1
ATOM 781 C C . LEU A 1 101 ? -0.289 -3.105 10.787 1.00 83.75 101 LEU A C 1
ATOM 783 O O . LEU A 1 101 ? -0.652 -2.049 11.300 1.00 83.75 101 LEU A O 1
ATOM 787 N N . ASN A 1 102 ? 0.462 -3.152 9.698 1.00 85.06 102 ASN A N 1
ATOM 788 C CA . ASN A 1 102 ? 0.786 -1.984 8.901 1.00 85.06 102 ASN A CA 1
ATOM 789 C C . ASN A 1 102 ? 0.711 -2.363 7.418 1.00 85.06 102 ASN A C 1
ATOM 791 O O . ASN A 1 102 ? 0.637 -3.546 7.076 1.00 85.06 102 ASN A O 1
ATOM 795 N N . ALA A 1 103 ? 0.724 -1.356 6.546 1.00 82.00 103 ALA A N 1
ATOM 796 C CA . ALA A 1 103 ? 0.603 -1.575 5.108 1.00 82.00 103 ALA A CA 1
ATOM 797 C C . ALA A 1 103 ? 1.711 -2.488 4.552 1.00 82.00 103 ALA A C 1
ATOM 799 O O . ALA A 1 103 ? 1.437 -3.342 3.721 1.00 82.00 103 ALA A O 1
ATOM 800 N N . GLN A 1 104 ? 2.931 -2.354 5.077 1.00 81.06 104 GLN A N 1
ATOM 801 C CA . GLN A 1 104 ? 4.130 -3.048 4.598 1.00 81.06 104 GLN A CA 1
ATOM 802 C C . GLN A 1 104 ? 4.139 -4.551 4.905 1.00 81.06 104 GLN A C 1
ATOM 804 O O . GLN A 1 104 ? 4.823 -5.302 4.227 1.00 81.06 104 GLN A O 1
ATOM 809 N N . LYS A 1 105 ? 3.424 -5.004 5.944 1.00 81.62 105 LYS A N 1
ATOM 810 C CA . LYS A 1 105 ? 3.372 -6.426 6.334 1.00 81.62 105 LYS A CA 1
ATOM 811 C C . LYS A 1 105 ? 2.376 -7.251 5.519 1.00 81.62 105 LYS A C 1
ATOM 813 O O . LYS A 1 105 ? 2.394 -8.474 5.618 1.00 81.62 105 LYS A O 1
ATOM 818 N N . VAL A 1 106 ? 1.466 -6.595 4.801 1.00 75.56 106 VAL A N 1
ATOM 819 C CA . VAL A 1 106 ? 0.391 -7.248 4.035 1.00 75.56 106 VAL A CA 1
ATOM 820 C C . VAL A 1 106 ? 0.687 -7.246 2.534 1.00 75.56 106 VAL A C 1
ATOM 822 O O . VAL A 1 106 ? 0.178 -8.109 1.823 1.00 75.56 106 VAL A O 1
ATOM 825 N N . SER A 1 107 ? 1.476 -6.279 2.062 1.00 61.00 107 SER A N 1
ATOM 826 C CA . SER A 1 107 ? 1.822 -6.074 0.654 1.00 61.00 107 SER A CA 1
ATOM 827 C C . SER A 1 107 ? 3.081 -6.802 0.213 1.00 61.00 107 SER A C 1
ATOM 829 O O . SER A 1 107 ? 4.074 -6.697 0.969 1.00 61.00 107 SER A O 1
#

Secondary structure (DSSP, 8-state):
------------------GGGGTTEEEEEEEEE-TTS-EEEEEEEEE-----SS--EEEESSS---TTSPP-EEEE-STT---------HHHHHH-GGGS--GGGT-

InterPro domains:
  IPR011625 Alpha-2-macroglobulin, bait region domain [PF07703] (9-95)
  IPR011625 Alpha-2-macroglobulin, bait region domain [SM01359] (1-95)
  IPR050473 Alpha-2-macroglobulin/Complement system [PTHR11412] (8-106)

Foldseek 3Di:
DDPPPDDDDDDDDDDDPPCQVVPQWDKDKDWDQDPVRDIDIDIDIDGDDNDDPKDKDKDKPDPDDDPPDDTDIDIDTPPPDDDDDDDDDVVVCVVCVVPDDDSVVVD

Solvent-accessible surface area (backbone atoms only — not comparable to full-atom values): 7598 Å² total; per-residue (Å²): 132,83,77,81,72,77,81,86,82,84,86,86,87,83,85,89,72,79,55,57,82,32,44,58,48,40,75,46,76,52,72,50,75,45,96,88,71,50,73,53,72,52,73,50,75,44,81,32,68,83,56,70,89,68,61,69,50,77,47,60,82,57,99,73,81,62,92,91,56,92,83,56,76,48,76,48,61,57,89,92,64,89,83,88,85,85,88,80,58,70,73,56,48,75,74,47,58,88,78,58,89,53,73,74,82,78,103

Organism: Anguilla anguilla (NCBI:txid7936)

pLDDT: mean 88.31, std 10.28, range [39.06, 97.19]